Protein AF-A0A1V0U4T4-F1 (afdb_monomer)

Sequence (77 aa):
MHVSPDPITTREQAAQERETLLDLIARGLYCTTAGALGTHTEPSAEALTKARRVADDYLSAYEEWLVKLSASNAQES

Secondary structure (DSSP, 8-state):
---PPPPP-SHHHHHHHHHHHHHHHHHHHHHHHHHHTT--PPPPHHHHHHHHHHHHHHHHHHHHHHHHHHHHHHH--

Radius of gyration: 16.32 Å; Cα contacts (8 Å, |Δi|>4): 30; chains: 1; bounding box: 36×26×42 Å

Solvent-accessible surface area (backbone atoms only — not comparable to full-atom values): 4482 Å² total; per-residue (Å²): 132,88,76,77,74,80,80,79,85,48,70,68,53,46,52,53,52,49,54,52,50,29,52,52,46,8,53,48,54,46,51,54,53,29,56,76,70,76,44,87,68,82,78,48,70,68,55,41,54,54,29,29,51,54,37,48,54,54,51,51,53,50,52,54,49,52,53,53,51,53,56,52,56,65,73,77,108

Organism: Streptomyces violaceoruber (NCBI:txid1935)

Structure (mmCIF, N/CA/C/O backbone):
data_AF-A0A1V0U4T4-F1
#
_entry.id   AF-A0A1V0U4T4-F1
#
loop_
_atom_site.group_PDB
_atom_site.id
_atom_site.type_symbol
_atom_site.label_atom_id
_atom_site.label_alt_id
_atom_site.label_comp_id
_atom_site.label_asym_id
_atom_site.label_entity_id
_atom_site.label_seq_id
_atom_site.pdbx_PDB_ins_code
_atom_site.Cartn_x
_atom_site.Cartn_y
_atom_site.Cartn_z
_atom_site.occupancy
_atom_site.B_iso_or_equiv
_atom_site.auth_seq_id
_atom_site.auth_comp_id
_atom_site.auth_asym_id
_atom_site.auth_atom_id
_atom_site.pdbx_PDB_model_num
ATOM 1 N N . MET A 1 1 ? 17.922 3.684 17.167 1.00 47.75 1 MET A N 1
ATOM 2 C CA . MET A 1 1 ? 16.640 4.250 17.633 1.00 47.75 1 MET A CA 1
ATOM 3 C C . MET A 1 1 ? 15.599 3.944 16.576 1.00 47.75 1 MET A C 1
ATOM 5 O O . MET A 1 1 ? 15.761 4.412 15.458 1.00 47.75 1 MET A O 1
ATOM 9 N N . HIS A 1 2 ? 14.598 3.119 16.885 1.00 55.97 2 HIS A N 1
ATOM 10 C CA . HIS A 1 2 ? 13.398 3.043 16.055 1.00 55.97 2 HIS A CA 1
ATOM 11 C C . HIS A 1 2 ? 12.561 4.266 16.425 1.00 55.97 2 HIS A C 1
ATOM 13 O O . HIS A 1 2 ? 12.046 4.343 17.538 1.00 55.97 2 HIS A O 1
ATOM 19 N N . VAL A 1 3 ? 12.567 5.279 15.564 1.00 64.81 3 VAL A N 1
ATOM 20 C CA . VAL A 1 3 ? 11.668 6.421 15.715 1.00 64.81 3 VAL A CA 1
ATOM 21 C C . VAL A 1 3 ? 10.326 5.930 15.198 1.00 64.81 3 VAL A C 1
ATOM 23 O O . VAL A 1 3 ? 10.218 5.617 14.012 1.00 64.81 3 VAL A O 1
ATOM 26 N N . SER A 1 4 ? 9.346 5.775 16.089 1.00 69.50 4 SER A N 1
ATOM 27 C CA . SER A 1 4 ? 7.974 5.562 15.635 1.00 69.50 4 SER A CA 1
ATOM 28 C C . SER A 1 4 ? 7.580 6.767 14.785 1.00 69.50 4 SER A C 1
ATOM 30 O O . SER A 1 4 ? 7.829 7.893 15.222 1.00 69.50 4 SER A O 1
ATOM 32 N N . PRO A 1 5 ? 7.012 6.557 13.588 1.00 73.12 5 PRO A N 1
ATOM 33 C CA . PRO A 1 5 ? 6.482 7.659 12.805 1.00 73.12 5 PRO A CA 1
ATOM 34 C C . PRO A 1 5 ? 5.444 8.419 13.630 1.00 73.12 5 PRO A C 1
ATOM 36 O O . PRO A 1 5 ? 4.746 7.827 14.464 1.00 73.12 5 PRO A O 1
ATOM 39 N N . ASP A 1 6 ? 5.366 9.730 13.406 1.00 82.50 6 ASP A N 1
ATOM 40 C CA . ASP A 1 6 ? 4.345 10.552 14.039 1.00 82.50 6 ASP A CA 1
ATOM 41 C C . ASP A 1 6 ? 2.956 9.974 13.727 1.00 82.50 6 ASP A C 1
ATOM 43 O O . ASP A 1 6 ? 2.716 9.487 12.614 1.00 82.50 6 ASP A O 1
ATOM 47 N N . PRO A 1 7 ? 2.029 9.978 14.699 1.00 84.12 7 PRO A N 1
ATOM 48 C CA . PRO A 1 7 ? 0.701 9.440 14.474 1.00 84.12 7 PRO A CA 1
ATOM 49 C C . PRO A 1 7 ? 0.001 10.221 13.359 1.00 84.12 7 PRO A C 1
ATOM 51 O O . PRO A 1 7 ? -0.010 11.451 13.344 1.00 84.12 7 PRO A O 1
ATOM 54 N N . ILE A 1 8 ? -0.632 9.490 12.445 1.00 87.44 8 ILE A N 1
ATOM 55 C CA . ILE A 1 8 ? -1.487 10.070 11.410 1.00 87.44 8 ILE A CA 1
ATOM 56 C C . ILE A 1 8 ? -2.745 10.611 12.094 1.00 87.44 8 ILE A C 1
ATOM 58 O O . ILE A 1 8 ? -3.489 9.855 12.720 1.00 87.44 8 ILE A O 1
ATOM 62 N N . THR A 1 9 ? -2.984 11.920 11.984 1.00 88.75 9 THR A N 1
ATOM 63 C CA . THR A 1 9 ? -4.092 12.594 12.692 1.00 88.75 9 THR A CA 1
ATOM 64 C C . THR A 1 9 ? -5.180 13.128 11.765 1.00 88.75 9 THR A C 1
ATOM 66 O O . THR A 1 9 ? -6.289 13.396 12.229 1.00 88.75 9 THR A O 1
ATOM 69 N N . THR A 1 10 ? -4.910 13.253 10.461 1.00 91.38 10 THR A N 1
ATOM 70 C CA . THR A 1 10 ? -5.889 13.728 9.470 1.00 91.38 10 THR A CA 1
ATOM 71 C C . THR A 1 10 ? -6.068 12.756 8.307 1.00 91.38 10 THR A C 1
ATOM 73 O O . THR A 1 10 ? -5.219 11.904 8.036 1.00 91.38 10 THR A O 1
ATOM 76 N N . ARG A 1 11 ? -7.189 12.893 7.587 1.00 88.19 11 ARG A N 1
ATOM 77 C CA . ARG A 1 11 ? -7.468 12.080 6.392 1.00 88.19 11 ARG A CA 1
ATOM 78 C C . ARG A 1 11 ? -6.527 12.421 5.245 1.00 88.19 11 ARG A C 1
ATOM 80 O O . ARG A 1 11 ? -6.118 11.530 4.512 1.00 88.19 11 ARG A O 1
ATOM 87 N N . GLU A 1 12 ? -6.172 13.691 5.103 1.00 91.88 12 GLU A N 1
ATOM 88 C CA . GLU A 1 12 ? -5.247 14.166 4.078 1.00 91.88 12 GLU A CA 1
ATOM 89 C C . GLU A 1 12 ? -3.846 13.590 4.310 1.00 91.88 12 GLU A C 1
ATOM 91 O O . GLU A 1 12 ? -3.219 13.114 3.366 1.00 91.88 12 GLU A O 1
ATOM 96 N N . GLN A 1 13 ? -3.388 13.554 5.569 1.00 89.94 13 GLN A N 1
ATOM 97 C CA . GLN A 1 13 ? -2.143 12.880 5.942 1.00 89.94 13 GLN A CA 1
ATOM 98 C C . GLN A 1 13 ? -2.220 11.384 5.637 1.00 89.94 13 GLN A C 1
ATOM 100 O O . GLN A 1 13 ? -1.316 10.851 5.005 1.00 89.94 13 GLN A O 1
ATOM 105 N N . ALA A 1 14 ? -3.318 10.719 6.010 1.00 87.56 14 ALA A N 1
ATOM 106 C CA . ALA A 1 14 ? -3.502 9.296 5.728 1.00 87.56 14 ALA A CA 1
ATOM 107 C C . ALA A 1 14 ? -3.431 8.986 4.224 1.00 87.56 14 ALA A C 1
ATOM 109 O O . ALA A 1 14 ? -2.771 8.031 3.823 1.00 87.56 14 ALA A O 1
ATOM 110 N N . ALA A 1 15 ? -4.069 9.808 3.387 1.00 88.94 15 ALA A N 1
ATOM 111 C CA . ALA A 1 15 ? -4.029 9.652 1.937 1.00 88.94 15 ALA A CA 1
ATOM 112 C C .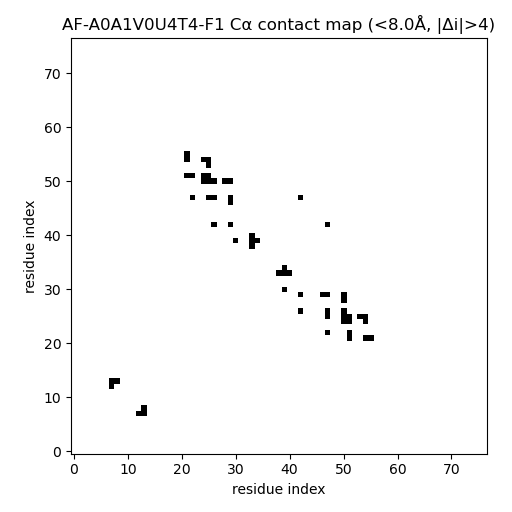 ALA A 1 15 ? -2.612 9.860 1.375 1.00 88.94 15 ALA A C 1
ATOM 114 O O . ALA A 1 15 ? -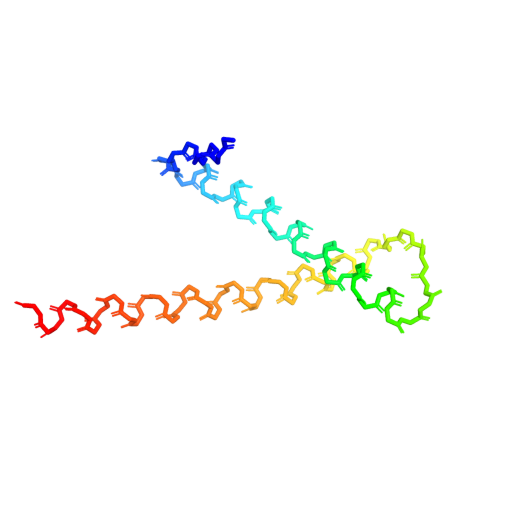2.157 9.074 0.546 1.00 88.94 15 ALA A O 1
ATOM 115 N N . GLN A 1 16 ? -1.892 10.878 1.853 1.00 90.56 16 GLN A N 1
ATOM 116 C CA . GLN A 1 16 ? -0.526 11.166 1.413 1.00 90.56 16 GLN A CA 1
ATOM 117 C C . GLN A 1 16 ? 0.465 10.063 1.816 1.00 90.56 16 GLN A C 1
ATOM 119 O O . GLN A 1 16 ? 1.304 9.649 1.010 1.00 90.56 16 GLN A O 1
ATOM 124 N N . GLU A 1 17 ? 0.365 9.569 3.049 1.00 89.75 17 GLU A N 1
ATOM 125 C CA . GLU A 1 17 ? 1.172 8.448 3.535 1.00 89.75 17 GLU A CA 1
ATOM 126 C C . GLU A 1 17 ? 0.859 7.170 2.754 1.00 89.75 17 GLU A C 1
ATOM 128 O O . GLU A 1 17 ? 1.773 6.459 2.337 1.00 89.75 17 GLU A O 1
ATOM 133 N N . ARG A 1 18 ? -0.421 6.913 2.453 1.00 89.88 18 ARG A N 1
ATOM 134 C CA . ARG A 1 18 ? -0.837 5.774 1.625 1.00 89.88 18 ARG A CA 1
ATOM 135 C C . ARG A 1 18 ? -0.207 5.814 0.234 1.00 89.88 18 ARG A C 1
ATOM 137 O O . ARG A 1 18 ? 0.351 4.811 -0.201 1.00 89.88 18 ARG A O 1
ATOM 144 N N . GLU A 1 19 ? -0.245 6.957 -0.448 1.00 91.50 19 GLU A N 1
ATOM 145 C CA . GLU A 1 19 ? 0.405 7.119 -1.758 1.00 91.50 19 GLU A CA 1
ATOM 146 C C . GLU A 1 19 ? 1.922 6.897 -1.685 1.00 91.50 19 GLU A C 1
ATOM 148 O O . GLU A 1 19 ? 2.518 6.278 -2.570 1.00 91.50 19 GLU A O 1
ATOM 153 N N . THR A 1 20 ? 2.550 7.360 -0.604 1.00 90.38 20 THR A N 1
ATOM 154 C CA . THR A 1 20 ? 3.991 7.198 -0.370 1.00 90.38 20 THR A CA 1
ATOM 155 C C . THR A 1 20 ? 4.353 5.728 -0.140 1.00 90.38 20 THR A C 1
ATOM 157 O O . THR A 1 20 ? 5.312 5.221 -0.728 1.00 90.38 20 THR A O 1
ATOM 160 N N . LEU A 1 21 ? 3.554 5.012 0.654 1.00 89.31 21 LEU A N 1
ATOM 161 C CA . LEU A 1 21 ? 3.701 3.575 0.883 1.00 89.31 21 LEU A CA 1
ATOM 162 C C . LEU A 1 21 ? 3.489 2.770 -0.400 1.00 89.31 21 LEU A C 1
ATOM 164 O O . LEU A 1 21 ? 4.277 1.871 -0.689 1.00 89.31 21 LEU A O 1
ATOM 168 N N . LEU A 1 22 ? 2.474 3.110 -1.195 1.00 91.56 22 LEU A N 1
ATOM 169 C CA . LEU A 1 22 ? 2.230 2.468 -2.485 1.00 91.56 22 LEU A CA 1
ATOM 170 C C . LEU A 1 22 ? 3.413 2.622 -3.433 1.00 91.56 22 LEU A C 1
ATOM 172 O O . LEU A 1 22 ? 3.817 1.648 -4.067 1.00 91.56 22 LEU A O 1
ATOM 176 N N . ASP A 1 23 ? 3.990 3.821 -3.524 1.00 90.19 23 ASP A N 1
ATOM 177 C CA . ASP A 1 23 ? 5.165 4.051 -4.362 1.00 90.19 23 ASP A CA 1
ATOM 178 C C . ASP A 1 23 ? 6.379 3.249 -3.875 1.00 90.19 23 ASP A C 1
ATOM 180 O O . ASP A 1 23 ? 7.072 2.620 -4.680 1.00 90.19 23 ASP A O 1
ATOM 184 N N . LEU A 1 24 ? 6.604 3.213 -2.558 1.00 90.00 24 LEU A N 1
ATOM 185 C CA . LEU A 1 24 ? 7.686 2.445 -1.948 1.00 90.00 24 LEU A CA 1
ATOM 186 C C . LEU A 1 24 ? 7.540 0.943 -2.228 1.00 90.00 24 LEU A C 1
ATOM 188 O O . LEU A 1 24 ? 8.495 0.303 -2.674 1.00 90.00 24 LEU A O 1
ATOM 192 N N . ILE A 1 25 ? 6.348 0.384 -2.007 1.00 90.12 25 ILE A N 1
ATOM 193 C CA . ILE A 1 25 ? 6.064 -1.036 -2.243 1.00 90.12 25 ILE A CA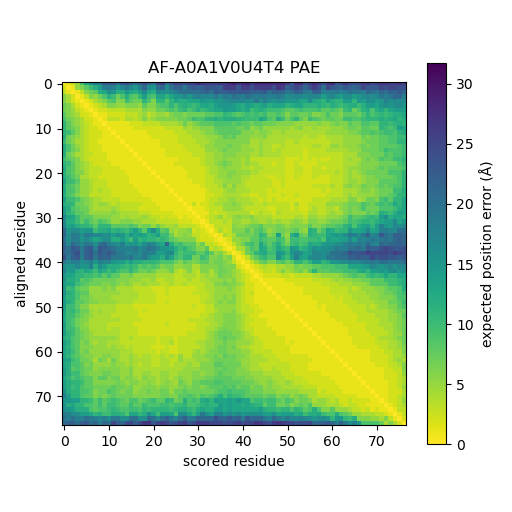 1
ATOM 194 C C . ILE A 1 25 ? 6.171 -1.350 -3.734 1.00 90.12 25 ILE A C 1
ATOM 196 O O . ILE A 1 25 ? 6.804 -2.338 -4.095 1.00 90.12 25 ILE A O 1
ATOM 200 N N . ALA A 1 26 ? 5.629 -0.507 -4.614 1.00 89.62 26 ALA A N 1
ATOM 201 C CA . ALA A 1 26 ? 5.710 -0.703 -6.059 1.00 89.62 26 ALA A CA 1
ATOM 202 C C . ALA A 1 26 ? 7.160 -0.760 -6.557 1.00 89.62 26 ALA A C 1
ATOM 204 O O . ALA A 1 26 ? 7.526 -1.665 -7.312 1.00 89.62 26 ALA A O 1
ATOM 205 N N . ARG A 1 27 ? 8.008 0.170 -6.100 1.00 88.12 27 ARG A N 1
ATOM 206 C CA . ARG A 1 27 ? 9.446 0.153 -6.403 1.00 88.12 27 ARG A CA 1
ATOM 207 C C . ARG A 1 27 ? 10.120 -1.085 -5.824 1.00 88.12 27 ARG A C 1
ATOM 209 O O . ARG A 1 27 ? 10.918 -1.706 -6.517 1.00 88.12 27 ARG A O 1
ATOM 216 N N . GLY A 1 28 ? 9.780 -1.471 -4.594 1.00 87.56 28 GLY A N 1
ATOM 217 C CA . GLY A 1 28 ? 10.275 -2.694 -3.963 1.00 87.56 28 GLY A CA 1
ATOM 218 C C . GLY A 1 28 ? 9.942 -3.947 -4.776 1.00 87.56 28 GLY A C 1
ATOM 219 O O . GLY A 1 28 ? 10.845 -4.699 -5.132 1.00 87.56 28 GLY A O 1
ATOM 220 N N . LEU A 1 29 ? 8.671 -4.124 -5.150 1.00 85.56 29 LEU A N 1
ATOM 221 C CA . LEU A 1 29 ? 8.187 -5.229 -5.985 1.00 85.56 29 LEU A CA 1
ATOM 222 C C . LEU A 1 29 ? 8.920 -5.283 -7.326 1.00 85.56 29 LEU A C 1
ATOM 224 O O . LEU A 1 29 ? 9.356 -6.354 -7.760 1.00 85.56 29 LEU A O 1
ATOM 228 N N . TYR A 1 30 ? 9.097 -4.130 -7.972 1.00 83.44 30 TYR A N 1
ATOM 229 C CA . TYR A 1 30 ? 9.872 -4.059 -9.201 1.00 83.44 30 TYR A CA 1
ATOM 230 C C . TYR A 1 30 ? 11.334 -4.454 -8.968 1.00 83.44 30 TYR A C 1
ATOM 232 O O . TYR A 1 30 ? 11.842 -5.311 -9.675 1.00 83.44 30 TYR A O 1
ATOM 240 N N . CYS A 1 31 ? 12.018 -3.903 -7.964 1.00 83.56 31 CYS A N 1
ATOM 241 C CA . CYS A 1 31 ? 13.420 -4.231 -7.693 1.00 83.56 31 CYS A CA 1
ATOM 242 C C . CYS A 1 31 ? 13.620 -5.717 -7.362 1.00 83.56 31 CYS A C 1
ATOM 244 O O . CYS A 1 31 ? 14.599 -6.316 -7.805 1.00 83.56 31 CYS A O 1
ATOM 246 N N . THR A 1 32 ? 12.694 -6.335 -6.627 1.00 83.38 32 THR A N 1
ATOM 247 C CA . THR A 1 32 ? 12.734 -7.772 -6.324 1.00 83.38 32 THR A CA 1
ATOM 248 C C . THR A 1 32 ? 12.548 -8.617 -7.582 1.00 83.38 32 THR A C 1
ATOM 250 O O . THR A 1 32 ? 13.303 -9.562 -7.802 1.00 83.38 32 THR A O 1
ATOM 253 N N . THR A 1 33 ? 11.577 -8.276 -8.431 1.00 79.81 33 THR A N 1
ATOM 254 C CA . THR A 1 33 ? 11.322 -9.016 -9.679 1.00 79.81 33 THR A CA 1
ATOM 255 C C . THR A 1 33 ? 12.426 -8.798 -10.710 1.00 79.81 33 THR A C 1
ATOM 257 O O . THR A 1 33 ? 12.915 -9.758 -11.297 1.00 79.81 33 THR A O 1
ATOM 260 N N . ALA A 1 34 ? 12.890 -7.562 -10.877 1.00 74.69 34 ALA A N 1
ATOM 261 C CA . ALA A 1 34 ? 13.990 -7.206 -11.761 1.00 74.69 34 ALA A CA 1
ATOM 262 C C . ALA A 1 34 ? 15.306 -7.865 -11.304 1.00 74.69 34 ALA A C 1
ATOM 264 O O . ALA A 1 34 ? 16.018 -8.447 -12.122 1.00 74.69 34 ALA A O 1
ATOM 265 N N . GLY A 1 35 ? 15.577 -7.884 -9.993 1.00 70.75 35 GLY A N 1
ATOM 266 C CA . GLY A 1 35 ? 16.702 -8.611 -9.404 1.00 70.75 35 GLY A CA 1
ATOM 267 C C . GLY A 1 35 ? 16.632 -10.122 -9.641 1.00 70.75 35 GLY A C 1
ATOM 268 O O . GLY A 1 35 ? 17.645 -10.729 -9.975 1.00 70.75 35 GLY A O 1
ATOM 269 N N . ALA A 1 36 ? 15.440 -10.724 -9.556 1.00 70.94 36 ALA A N 1
ATO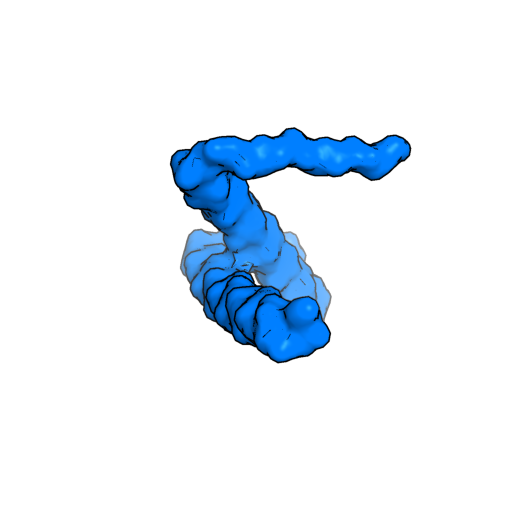M 270 C CA . ALA A 1 36 ? 15.235 -12.137 -9.885 1.00 70.94 36 ALA A CA 1
ATOM 271 C C . ALA A 1 36 ? 15.452 -12.450 -11.379 1.00 70.94 36 ALA A C 1
ATOM 273 O O . ALA A 1 36 ? 15.829 -13.568 -11.724 1.00 70.94 36 ALA A O 1
ATOM 274 N N . LEU A 1 37 ? 15.240 -11.468 -12.259 1.00 74.56 37 LEU A N 1
ATOM 275 C CA . LEU A 1 37 ? 15.409 -11.587 -13.711 1.00 74.56 37 LEU A CA 1
ATOM 276 C C . LEU A 1 37 ? 16.797 -11.138 -14.209 1.00 74.56 37 LEU A C 1
ATOM 278 O O . LEU A 1 37 ? 17.058 -11.190 -15.410 1.00 74.56 37 LEU A O 1
ATOM 282 N N . GLY A 1 38 ? 17.693 -10.696 -13.317 1.00 69.12 38 GLY A N 1
ATOM 283 C CA . GLY A 1 38 ? 19.024 -10.189 -13.678 1.00 69.12 38 GLY A CA 1
ATOM 284 C C . GLY A 1 38 ? 19.012 -8.829 -14.390 1.00 69.12 38 GLY A C 1
ATOM 285 O O . GLY A 1 38 ? 20.015 -8.421 -14.974 1.00 69.12 38 GLY A O 1
ATOM 286 N N . THR A 1 39 ? 17.886 -8.117 -14.356 1.00 69.56 39 THR A N 1
ATOM 287 C CA . THR A 1 39 ? 17.730 -6.777 -14.928 1.00 69.56 39 THR A CA 1
ATOM 288 C C . THR A 1 39 ? 17.830 -5.737 -13.815 1.00 69.56 39 THR A C 1
ATOM 290 O O . THR A 1 39 ? 17.039 -5.757 -12.880 1.00 69.56 39 THR A O 1
ATOM 293 N N . HIS A 1 40 ? 18.778 -4.805 -13.910 1.00 67.88 40 HIS A N 1
ATOM 294 C CA . HIS A 1 40 ? 18.976 -3.738 -12.912 1.00 67.88 40 HIS A CA 1
ATOM 295 C C . HIS A 1 40 ? 18.670 -2.341 -13.464 1.00 67.88 40 HIS A C 1
ATOM 297 O O . HIS A 1 40 ? 19.234 -1.345 -13.020 1.00 67.88 40 HIS A O 1
ATOM 303 N N . THR A 1 41 ? 17.800 -2.261 -14.467 1.00 77.62 41 THR A N 1
ATOM 304 C CA . THR A 1 41 ? 17.377 -0.991 -15.058 1.00 77.62 41 THR A CA 1
ATOM 305 C C . THR A 1 41 ? 16.305 -0.331 -14.205 1.00 77.62 41 THR A C 1
ATOM 307 O O . THR A 1 41 ? 15.455 -1.020 -13.636 1.00 77.62 41 THR A O 1
ATOM 310 N N . GLU A 1 42 ? 16.307 1.002 -14.164 1.00 79.25 42 GLU A N 1
ATOM 311 C CA . GLU A 1 42 ? 15.229 1.762 -13.533 1.00 79.25 42 GLU A CA 1
ATOM 312 C C . GLU A 1 42 ? 13.858 1.344 -14.091 1.00 79.25 42 GLU A C 1
ATOM 314 O O . GLU A 1 42 ? 13.733 1.062 -15.290 1.00 79.25 42 GLU A O 1
ATOM 319 N N . PRO A 1 43 ? 12.825 1.271 -13.237 1.00 78.88 43 PRO A N 1
ATOM 320 C CA . PRO A 1 43 ? 11.495 0.901 -13.680 1.00 78.88 43 PRO A CA 1
ATOM 321 C C . PRO A 1 43 ? 10.908 1.946 -14.622 1.00 78.88 43 PRO A C 1
ATOM 323 O O . PRO A 1 43 ? 10.903 3.142 -14.333 1.00 78.88 43 PRO A O 1
ATOM 326 N N . SER A 1 44 ? 10.340 1.477 -15.733 1.00 86.38 44 SER A N 1
ATOM 327 C CA . SER A 1 44 ? 9.538 2.334 -16.603 1.00 86.38 44 SER A CA 1
ATOM 328 C C . SER A 1 44 ? 8.278 2.817 -15.876 1.00 86.38 44 SER A C 1
ATOM 330 O O . SER A 1 44 ? 7.780 2.160 -14.958 1.00 86.38 44 SER A O 1
ATOM 332 N N . ALA A 1 45 ? 7.713 3.941 -16.326 1.00 87.62 45 ALA A N 1
ATOM 333 C CA . ALA A 1 45 ? 6.460 4.460 -15.776 1.00 87.62 45 ALA A CA 1
ATOM 334 C C . ALA A 1 45 ? 5.330 3.413 -15.830 1.00 87.62 45 ALA A C 1
ATOM 336 O O . ALA A 1 45 ? 4.596 3.245 -14.863 1.00 87.62 45 ALA A O 1
ATOM 337 N N . GLU A 1 46 ? 5.244 2.645 -16.921 1.00 88.88 46 GLU A N 1
ATOM 338 C CA . GLU A 1 46 ? 4.259 1.570 -17.068 1.00 88.88 46 GLU A CA 1
ATOM 339 C C . GLU A 1 46 ? 4.481 0.431 -16.057 1.00 88.88 46 GLU A C 1
ATOM 341 O O . GLU A 1 46 ? 3.522 -0.076 -15.467 1.00 88.88 46 GLU A O 1
ATOM 346 N N . ALA A 1 47 ? 5.740 0.039 -15.830 1.00 86.12 47 ALA A N 1
ATOM 347 C CA . ALA A 1 47 ? 6.083 -0.979 -14.842 1.00 86.12 47 ALA A CA 1
ATOM 348 C C . ALA A 1 47 ? 5.734 -0.515 -13.420 1.00 86.12 47 ALA A C 1
ATOM 350 O O . ALA A 1 47 ? 5.147 -1.286 -12.659 1.00 86.12 47 ALA A O 1
ATOM 351 N N . LEU A 1 48 ? 6.006 0.753 -13.086 1.00 88.06 48 LEU A N 1
ATOM 352 C CA . LEU A 1 48 ? 5.600 1.348 -11.809 1.00 88.06 48 LEU A CA 1
ATOM 353 C C . LEU A 1 48 ? 4.082 1.389 -11.652 1.00 88.06 48 LEU A C 1
ATOM 355 O O . LEU A 1 48 ? 3.585 1.034 -10.590 1.00 88.06 48 LEU A O 1
ATOM 359 N N . THR A 1 49 ? 3.328 1.767 -12.687 1.00 90.62 49 THR A N 1
ATOM 360 C CA . THR A 1 49 ? 1.857 1.765 -12.628 1.00 90.62 49 THR A CA 1
ATOM 361 C C . THR A 1 49 ? 1.308 0.364 -12.353 1.00 90.62 49 THR A C 1
ATOM 363 O O . THR A 1 49 ? 0.428 0.203 -11.507 1.00 90.62 49 THR A O 1
ATOM 366 N N . LYS A 1 50 ? 1.847 -0.666 -13.018 1.00 90.12 50 LYS A N 1
ATOM 367 C CA . LYS A 1 50 ? 1.458 -2.065 -12.776 1.00 90.12 50 LYS A CA 1
ATOM 368 C C . LYS A 1 50 ? 1.810 -2.511 -11.356 1.00 90.12 50 LYS A C 1
ATOM 370 O O . LYS A 1 50 ? 0.961 -3.073 -10.671 1.00 90.12 50 LYS A O 1
ATOM 375 N N . ALA A 1 51 ? 3.027 -2.223 -10.899 1.00 88.94 51 ALA A N 1
ATOM 376 C CA . ALA A 1 51 ? 3.474 -2.578 -9.556 1.00 88.94 51 ALA A CA 1
ATOM 377 C C . ALA A 1 51 ? 2.680 -1.845 -8.460 1.00 88.94 51 ALA A C 1
ATOM 379 O O . ALA A 1 51 ? 2.344 -2.455 -7.450 1.00 88.94 51 ALA A O 1
ATOM 380 N N . ARG A 1 52 ? 2.309 -0.575 -8.680 1.00 92.06 52 ARG A N 1
ATOM 381 C CA . ARG A 1 52 ? 1.427 0.191 -7.784 1.00 92.06 52 ARG A CA 1
ATOM 382 C C . ARG A 1 52 ? 0.055 -0.448 -7.657 1.00 92.06 52 ARG A C 1
ATOM 384 O O . ARG A 1 52 ? -0.440 -0.557 -6.547 1.00 92.06 52 ARG A O 1
ATOM 391 N N . ARG A 1 53 ? -0.534 -0.915 -8.760 1.00 92.81 53 ARG A N 1
ATOM 392 C CA . ARG A 1 53 ? -1.819 -1.623 -8.713 1.00 92.81 53 ARG A CA 1
ATOM 393 C C . ARG A 1 53 ? -1.734 -2.905 -7.884 1.00 92.81 53 ARG A C 1
ATOM 395 O O . ARG A 1 53 ? -2.590 -3.140 -7.048 1.00 92.81 53 ARG A O 1
ATOM 402 N N . VAL A 1 54 ? -0.674 -3.692 -8.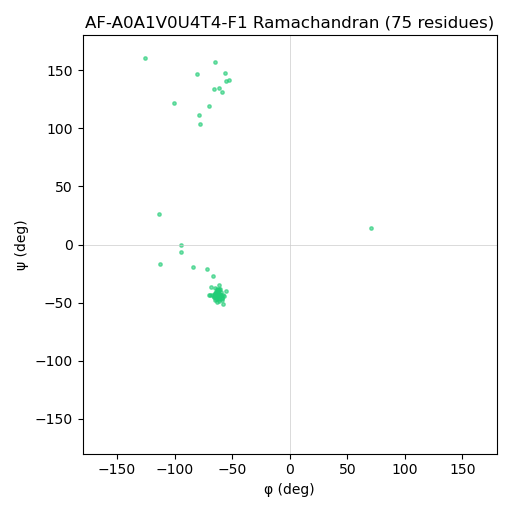067 1.00 91.31 54 VAL A N 1
ATOM 403 C CA . VAL A 1 54 ? -0.446 -4.897 -7.251 1.00 91.31 54 VAL A CA 1
ATOM 404 C C . VAL A 1 54 ? -0.274 -4.534 -5.773 1.00 91.31 54 VAL A C 1
ATOM 406 O O . VAL A 1 54 ? -0.861 -5.182 -4.912 1.00 91.31 54 VAL A O 1
ATOM 409 N N . ALA A 1 55 ? 0.499 -3.489 -5.464 1.00 91.06 55 ALA A N 1
ATOM 410 C CA . ALA A 1 55 ? 0.661 -3.000 -4.096 1.00 91.06 55 ALA A CA 1
ATOM 411 C C . ALA A 1 55 ? -0.676 -2.559 -3.470 1.00 91.06 55 ALA A C 1
ATOM 413 O O . ALA A 1 55 ? -0.937 -2.865 -2.309 1.00 91.06 55 ALA A O 1
ATOM 414 N N . ASP A 1 56 ? -1.525 -1.887 -4.250 1.00 93.44 56 ASP A N 1
ATOM 415 C CA . ASP A 1 56 ? -2.861 -1.432 -3.852 1.00 93.44 56 ASP A CA 1
ATOM 416 C C . ASP A 1 56 ? -3.807 -2.598 -3.550 1.00 93.44 56 ASP A C 1
ATOM 418 O O . ASP A 1 56 ? -4.474 -2.592 -2.512 1.00 93.44 56 ASP A O 1
ATOM 422 N N . ASP A 1 57 ? -3.792 -3.640 -4.387 1.00 93.31 57 ASP A N 1
ATOM 423 C CA . AS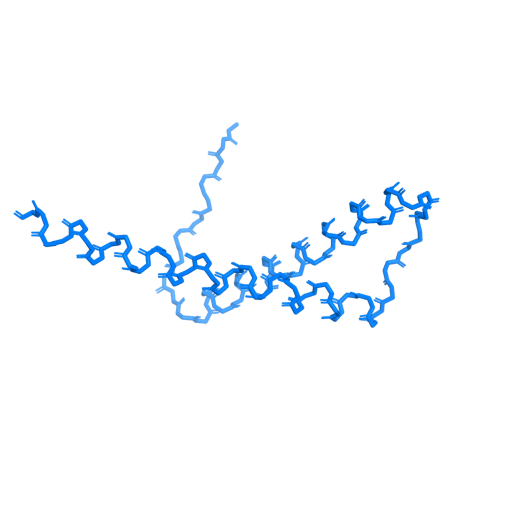P A 1 57 ? -4.568 -4.864 -4.170 1.00 93.31 57 ASP A CA 1
ATOM 424 C C . ASP A 1 57 ? -4.151 -5.559 -2.854 1.00 93.31 57 ASP A C 1
ATOM 426 O O . ASP A 1 57 ? -5.003 -5.961 -2.057 1.00 93.31 57 ASP A O 1
ATOM 430 N N . TYR A 1 58 ? -2.841 -5.657 -2.580 1.00 89.50 58 TYR A N 1
ATOM 431 C CA . TYR A 1 58 ? -2.327 -6.243 -1.334 1.00 89.50 58 TYR A CA 1
ATOM 432 C C . TYR A 1 58 ? -2.691 -5.422 -0.094 1.00 89.50 58 TYR A C 1
ATOM 434 O O . TYR A 1 58 ? -3.118 -5.998 0.910 1.00 89.50 58 TYR A O 1
ATOM 442 N N . LEU A 1 59 ? -2.526 -4.095 -0.146 1.00 90.25 59 LEU A N 1
ATOM 443 C CA . LEU A 1 59 ? -2.885 -3.218 0.970 1.00 90.25 59 LEU A CA 1
ATOM 444 C C . LEU A 1 59 ? -4.384 -3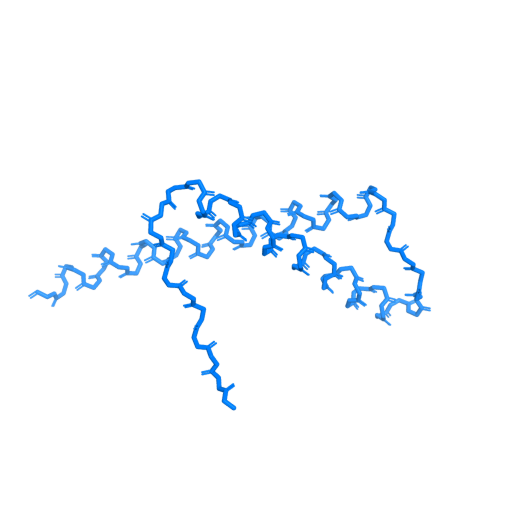.286 1.260 1.00 90.25 59 LEU A C 1
ATOM 446 O O . LEU A 1 59 ? -4.762 -3.444 2.416 1.00 90.25 59 LEU A O 1
ATOM 450 N N . SER A 1 60 ? -5.225 -3.268 0.226 1.00 91.44 60 SER A N 1
ATOM 451 C CA . SER A 1 60 ? -6.681 -3.361 0.380 1.00 91.44 60 SER A CA 1
ATOM 452 C C . SER A 1 60 ? -7.104 -4.683 1.029 1.00 91.44 60 SER A C 1
ATOM 454 O O . SER A 1 60 ? -7.919 -4.691 1.951 1.00 91.44 60 SER A O 1
ATOM 456 N N . ALA A 1 61 ? -6.510 -5.806 0.609 1.00 93.31 61 ALA A N 1
ATOM 457 C CA . ALA A 1 61 ? -6.777 -7.109 1.219 1.00 93.31 61 ALA A CA 1
ATOM 458 C C . ALA A 1 61 ? -6.338 -7.164 2.694 1.00 93.31 61 ALA A C 1
ATOM 460 O O . ALA A 1 61 ? -7.019 -7.758 3.534 1.00 93.31 61 ALA A O 1
ATOM 461 N N . TYR A 1 62 ? -5.208 -6.533 3.023 1.00 89.62 62 TYR A N 1
ATOM 462 C CA . TYR A 1 62 ? -4.712 -6.453 4.394 1.00 89.62 62 TYR A CA 1
ATOM 463 C C . TYR A 1 62 ? -5.600 -5.567 5.280 1.00 89.62 62 TYR A C 1
ATOM 465 O O . TYR A 1 62 ? -5.942 -5.963 6.394 1.00 89.62 62 TYR A O 1
ATOM 473 N N . GLU A 1 63 ? -6.028 -4.409 4.775 1.00 90.31 63 GLU A N 1
ATOM 474 C CA . GLU A 1 63 ? -6.981 -3.518 5.444 1.00 90.31 63 GLU A CA 1
ATOM 475 C C . GLU A 1 63 ? -8.311 -4.236 5.718 1.00 90.31 63 GLU A C 1
ATOM 477 O O . GLU A 1 63 ? -8.811 -4.207 6.844 1.00 90.31 63 GLU A O 1
ATOM 482 N N . GLU A 1 64 ? -8.851 -4.957 4.730 1.00 93.94 64 GLU A N 1
ATOM 483 C CA . GLU A 1 64 ? -10.073 -5.748 4.896 1.00 93.94 64 GLU A CA 1
ATOM 484 C C . GLU A 1 64 ? -9.913 -6.816 5.991 1.00 93.94 64 GLU A C 1
ATOM 486 O O . GLU A 1 64 ? -10.801 -6.999 6.831 1.00 93.94 64 GLU A O 1
ATOM 491 N N . TRP A 1 65 ? -8.774 -7.513 6.012 1.00 95.12 65 TRP A N 1
ATOM 492 C CA . TRP A 1 65 ? -8.478 -8.504 7.043 1.00 95.12 65 TRP A CA 1
ATOM 493 C C . TRP A 1 65 ? -8.374 -7.879 8.442 1.00 95.12 65 TRP A C 1
ATOM 495 O O . TRP A 1 65 ? -8.975 -8.406 9.381 1.00 95.12 65 TRP A O 1
ATOM 505 N N . LEU A 1 66 ? -7.694 -6.738 8.591 1.00 92.38 66 LEU A N 1
ATOM 506 C CA . LEU A 1 66 ? -7.580 -6.026 9.871 1.00 92.38 66 LEU A CA 1
ATOM 507 C C . LEU A 1 66 ? -8.938 -5.555 10.405 1.00 92.38 66 LEU A C 1
ATOM 509 O O . LEU A 1 66 ? -9.194 -5.652 11.609 1.00 92.38 66 LEU A O 1
ATOM 513 N N . VAL A 1 67 ? -9.825 -5.080 9.526 1.00 92.88 67 VAL A N 1
ATOM 514 C CA . VAL A 1 67 ? -11.193 -4.692 9.903 1.00 92.88 67 VAL A CA 1
ATOM 515 C C . VAL A 1 67 ? -11.967 -5.905 10.422 1.00 92.88 67 VAL A C 1
ATOM 517 O O . VAL A 1 67 ? -12.580 -5.830 11.489 1.00 92.88 67 VAL A O 1
ATOM 520 N N . LYS A 1 68 ? -11.898 -7.045 9.721 1.00 92.94 68 LYS A N 1
ATOM 521 C CA . LYS A 1 68 ? -12.548 -8.297 10.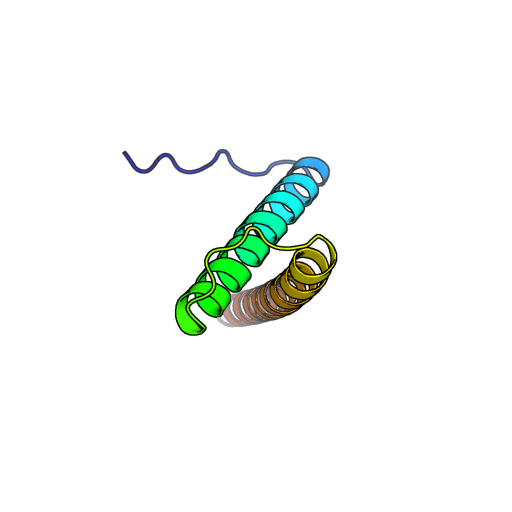152 1.00 92.94 68 LYS A CA 1
ATOM 522 C C . LYS A 1 68 ? -11.998 -8.808 11.484 1.00 92.94 68 LYS A C 1
ATOM 524 O O . LYS A 1 68 ? -12.775 -9.214 12.349 1.00 92.94 68 LYS A O 1
ATOM 529 N N . LEU A 1 69 ? -10.678 -8.764 11.664 1.00 93.19 69 LEU A N 1
ATOM 530 C CA . LEU A 1 69 ? -10.019 -9.150 12.912 1.00 93.19 69 LEU A CA 1
ATOM 531 C C . LEU A 1 69 ? -10.479 -8.266 14.078 1.00 93.19 69 LEU A C 1
ATOM 533 O O . LEU A 1 69 ? -10.858 -8.776 15.127 1.00 93.19 69 LEU A O 1
ATOM 537 N N . SER A 1 70 ? -10.516 -6.948 13.874 1.00 92.00 70 SER A N 1
ATOM 538 C CA . SER A 1 70 ? -10.954 -5.997 14.903 1.00 92.00 70 SER A CA 1
ATOM 539 C C . SER A 1 70 ? -12.415 -6.218 15.299 1.00 92.00 70 SER A C 1
ATOM 541 O O . SER A 1 70 ? -12.741 -6.199 16.484 1.00 92.00 70 SER A O 1
ATOM 543 N N . ALA A 1 71 ? -13.290 -6.478 14.321 1.00 92.12 71 ALA A N 1
ATOM 544 C CA . ALA A 1 71 ? -14.691 -6.796 14.580 1.00 92.12 71 ALA A CA 1
ATOM 545 C C . ALA A 1 71 ? -14.854 -8.104 15.371 1.00 92.12 71 ALA A C 1
ATOM 547 O O . ALA A 1 71 ? -15.684 -8.163 16.273 1.00 92.12 71 ALA A O 1
ATOM 548 N N . SER A 1 72 ? -14.042 -9.121 15.067 1.00 92.69 72 SER A N 1
ATOM 549 C CA . SER A 1 72 ? -14.050 -10.401 15.789 1.00 92.69 72 SER A CA 1
ATOM 550 C C . SER A 1 72 ? -13.617 -10.216 17.248 1.00 92.69 72 SER A C 1
ATOM 552 O O . SER A 1 72 ? -14.333 -10.617 18.158 1.00 92.69 72 SER A O 1
ATOM 554 N N . ASN A 1 73 ? -12.517 -9.495 17.489 1.00 91.56 73 ASN A N 1
ATOM 555 C CA . ASN A 1 73 ? -12.021 -9.228 18.845 1.00 91.56 73 ASN A CA 1
ATOM 556 C C . ASN A 1 73 ? -13.031 -8.446 19.706 1.00 91.56 73 ASN A C 1
ATOM 558 O O . ASN A 1 73 ? -13.131 -8.671 20.910 1.00 91.56 73 ASN A O 1
ATOM 562 N N . ALA A 1 74 ? -13.792 -7.533 19.094 1.00 85.69 74 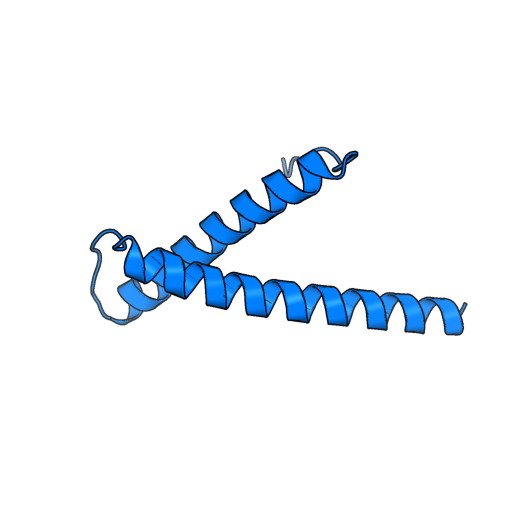ALA A N 1
ATOM 563 C CA . ALA A 1 74 ? -14.829 -6.764 19.780 1.00 85.69 74 ALA A CA 1
ATOM 564 C C . ALA A 1 74 ? -16.067 -7.601 20.153 1.00 85.69 74 ALA A C 1
ATOM 566 O O . ALA A 1 74 ? -16.820 -7.195 21.030 1.00 85.69 74 ALA A O 1
ATOM 567 N N . GLN A 1 75 ? -16.296 -8.741 19.493 1.00 84.69 75 GLN A N 1
ATOM 568 C CA . GLN A 1 75 ? -17.367 -9.684 19.843 1.00 84.69 75 GLN A CA 1
ATOM 569 C C . GLN A 1 75 ? -16.961 -10.648 20.968 1.00 84.69 75 GLN A C 1
ATOM 571 O O . GLN A 1 75 ? -17.830 -11.241 21.602 1.00 84.69 75 GLN A O 1
ATOM 576 N N . GLU A 1 76 ? -15.658 -10.806 21.204 1.00 75.50 76 GLU A N 1
ATOM 577 C CA . GLU A 1 76 ? -15.081 -11.669 22.243 1.00 75.50 76 GLU A CA 1
ATOM 578 C C . GLU A 1 76 ? -14.774 -10.925 23.561 1.00 75.50 76 GLU A C 1
ATOM 580 O O . GLU A 1 76 ? -14.398 -11.568 24.543 1.00 75.50 76 GLU A O 1
ATOM 585 N N . SER A 1 77 ? -14.929 -9.593 23.586 1.00 55.66 77 SER A N 1
ATOM 586 C CA . SER A 1 77 ? -14.710 -8.709 24.751 1.00 55.66 77 SER A CA 1
ATOM 587 C C . SER A 1 77 ? -16.018 -8.329 25.442 1.00 55.66 77 SER A C 1
ATOM 589 O O . SER A 1 77 ? -16.010 -8.234 26.690 1.00 55.66 77 SER A O 1
#

Nearest PDB structures (foldseek):
  7bin-assembly1_L  TM=5.247E-01  e=6.562E+00  Salmonella enterica subsp. enterica serovar Typhi

Mean predicted aligned error: 7.04 Å

Foldseek 3Di:
DPDDPDDDDDPVSVVVVLVVQLQVQLQVVCCVVCVVVVHPDDDDPVSSVVSSVVSVVVVVVVVVVVVVVVVVVVVVD

pLDDT: mean 85.0, std 9.74, range [47.75, 95.12]